Protein AF-A0A139BQ05-F1 (afdb_monomer)

Mean predicted aligned error: 13.04 Å

Solvent-accessible surface area (backbone atoms only — not comparable to full-atom values): 6002 Å² total; per-residue (Å²): 133,87,70,79,89,52,71,67,37,45,54,50,51,73,69,48,49,71,66,57,47,52,54,50,52,73,65,55,69,68,72,58,55,61,34,41,76,64,70,75,40,53,73,60,56,50,50,19,50,49,52,51,51,52,49,51,53,50,51,51,49,50,52,52,52,51,52,49,54,50,53,52,52,51,51,52,54,51,50,52,53,51,52,50,53,52,52,50,55,51,53,52,54,55,53,52,56,54,60,58,56,66,75,74,110

Radius of gyration: 30.24 Å; Cα contacts (8 Å, |Δi|>4): 33; chains: 1; bounding box: 60×34×84 Å

Se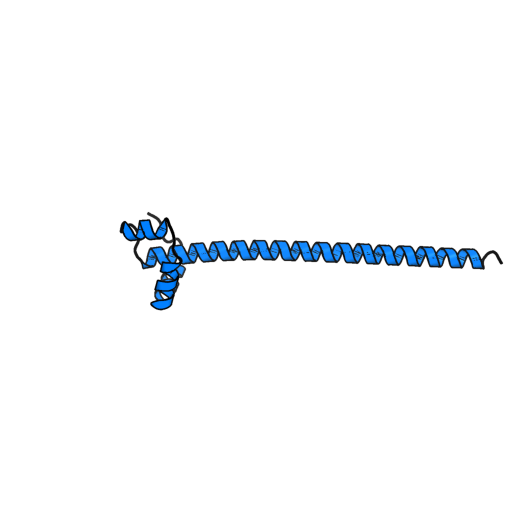quence (105 aa):
MTKISKPDYLAKVKLLTKEETERLLSRMGGKLDRRLEKNKLSREEALAIQLELEDEQLQEWRKMVLGLKKKEKAKKIEEEKKEEKAKLAKKTKTALKAKVAEKKS

Organism: NCBI:txid1796491

Structure (mmCIF, N/CA/C/O backbone):
data_AF-A0A139BQ05-F1
#
_entry.id   AF-A0A139BQ05-F1
#
loop_
_atom_site.group_PDB
_atom_site.id
_atom_site.type_symbol
_atom_site.label_atom_id
_atom_site.label_alt_id
_atom_site.label_comp_id
_atom_site.label_asym_id
_atom_site.label_entity_id
_atom_site.label_seq_id
_atom_site.pdbx_PDB_ins_code
_atom_site.Cartn_x
_atom_site.Cartn_y
_atom_site.Cartn_z
_atom_site.occupancy
_atom_site.B_iso_or_equiv
_atom_site.auth_seq_id
_atom_site.auth_comp_id
_atom_site.auth_asym_id
_atom_site.auth_atom_id
_atom_site.pdbx_PDB_model_num
ATOM 1 N N . MET A 1 1 ? -0.554 16.031 18.008 1.00 35.56 1 MET A N 1
ATOM 2 C CA . MET A 1 1 ? -1.750 15.909 17.151 1.00 35.56 1 MET A CA 1
ATOM 3 C C . MET A 1 1 ? -1.327 15.296 15.825 1.00 35.56 1 MET A C 1
ATOM 5 O O . MET A 1 1 ? -0.753 15.996 15.003 1.00 35.56 1 MET A O 1
ATOM 9 N N . THR A 1 2 ? -1.511 13.990 15.633 1.00 43.62 2 THR A N 1
ATOM 10 C CA . THR A 1 2 ? -1.381 13.364 14.308 1.00 43.62 2 THR A CA 1
ATOM 11 C C . THR A 1 2 ? -2.662 13.662 13.546 1.00 43.62 2 THR A C 1
ATOM 13 O O . THR A 1 2 ? -3.649 12.956 13.706 1.00 43.62 2 THR A O 1
ATOM 16 N N . LYS A 1 3 ? -2.668 14.770 12.797 1.00 51.00 3 LYS A N 1
ATOM 17 C CA . LYS A 1 3 ? -3.730 15.057 11.832 1.00 51.00 3 LYS A CA 1
ATOM 18 C C . LYS A 1 3 ? -3.724 13.924 10.812 1.00 51.00 3 LYS A C 1
ATOM 20 O O . LYS A 1 3 ? -2.706 13.705 10.156 1.00 51.00 3 LYS A O 1
ATOM 25 N N . ILE A 1 4 ? -4.842 13.217 10.709 1.00 54.97 4 ILE A N 1
ATOM 26 C CA . ILE A 1 4 ? -5.157 12.373 9.557 1.00 54.97 4 ILE A CA 1
ATOM 27 C C . ILE A 1 4 ? -4.968 13.269 8.340 1.00 54.97 4 ILE A C 1
ATOM 29 O O . ILE A 1 4 ? -5.676 14.264 8.190 1.00 54.97 4 ILE A O 1
ATOM 33 N N . SER A 1 5 ? -3.934 13.002 7.546 1.00 55.19 5 SER A N 1
ATOM 34 C CA . SER A 1 5 ? -3.546 13.932 6.484 1.00 55.19 5 SER A CA 1
ATOM 35 C C . SER A 1 5 ? -4.485 13.852 5.284 1.00 55.19 5 SER A C 1
ATOM 37 O O . SER A 1 5 ? -4.465 14.751 4.448 1.00 55.19 5 SER A O 1
ATOM 39 N N . LYS A 1 6 ? -5.342 12.821 5.207 1.00 66.69 6 LYS A N 1
ATOM 40 C CA . LYS A 1 6 ? -6.274 12.626 4.094 1.00 66.69 6 LYS A CA 1
ATOM 41 C C . LYS A 1 6 ? -7.642 12.109 4.573 1.00 66.69 6 LYS A C 1
ATOM 43 O O . LYS A 1 6 ? -7.727 10.977 5.056 1.00 66.69 6 LYS A O 1
ATOM 48 N N . PRO A 1 7 ? -8.726 12.890 4.408 1.00 75.88 7 PRO A N 1
ATOM 49 C CA . PRO A 1 7 ? -10.084 12.453 4.746 1.00 75.88 7 PRO A CA 1
ATOM 50 C C . PRO A 1 7 ? -10.556 11.255 3.902 1.00 75.88 7 PRO A C 1
ATOM 52 O O . PRO A 1 7 ? -11.443 10.515 4.324 1.00 75.88 7 PRO A O 1
ATOM 55 N N . ASP A 1 8 ? -9.922 11.006 2.755 1.00 83.19 8 ASP A N 1
ATOM 56 C CA . ASP A 1 8 ? -10.235 9.883 1.866 1.00 83.19 8 ASP A CA 1
ATOM 57 C C . ASP A 1 8 ? -10.048 8.519 2.541 1.00 83.19 8 ASP A C 1
ATOM 59 O O . ASP A 1 8 ? -10.824 7.592 2.306 1.00 83.19 8 ASP A O 1
ATOM 63 N N . TYR A 1 9 ? -9.039 8.379 3.408 1.00 83.19 9 TYR A N 1
ATOM 64 C CA . TYR A 1 9 ? -8.818 7.125 4.130 1.00 83.19 9 TYR A CA 1
ATOM 65 C C . TYR A 1 9 ? -9.843 6.919 5.242 1.00 83.19 9 TYR A C 1
ATOM 67 O O . TYR A 1 9 ? -10.278 5.793 5.446 1.00 83.19 9 TYR A O 1
ATOM 75 N N . LEU A 1 10 ? -10.326 7.988 5.881 1.00 82.94 10 LEU A N 1
ATOM 76 C CA . LEU A 1 10 ? -11.460 7.906 6.808 1.00 82.94 10 LEU A CA 1
ATOM 77 C C . LEU A 1 10 ? -12.735 7.429 6.103 1.00 82.94 10 LEU A C 1
ATOM 79 O O . LEU A 1 10 ? -13.452 6.584 6.634 1.00 82.94 10 LEU A O 1
ATOM 83 N N . ALA A 1 11 ? -13.009 7.932 4.896 1.00 84.56 11 ALA A N 1
ATOM 84 C CA . ALA A 1 11 ? -14.148 7.474 4.102 1.00 84.56 11 ALA A CA 1
ATOM 85 C C . ALA A 1 11 ? -14.022 5.987 3.734 1.00 84.56 11 ALA A C 1
ATOM 87 O O . ALA A 1 11 ? -14.988 5.241 3.862 1.00 84.56 11 ALA A O 1
ATOM 88 N N . LYS A 1 12 ? -12.819 5.534 3.356 1.00 84.38 12 LYS A N 1
ATOM 89 C CA . LYS A 1 12 ? -12.543 4.113 3.096 1.00 84.38 12 LYS A CA 1
ATOM 90 C C . LYS A 1 12 ? -12.754 3.250 4.335 1.00 84.38 12 LYS A C 1
ATOM 92 O O . LYS A 1 12 ? -13.381 2.208 4.220 1.00 84.38 12 LYS A O 1
ATOM 97 N N . VAL A 1 13 ? -12.299 3.694 5.509 1.00 85.38 13 VAL A N 1
ATOM 98 C CA . VAL A 1 13 ? -12.511 2.961 6.768 1.00 85.38 13 VAL A CA 1
AT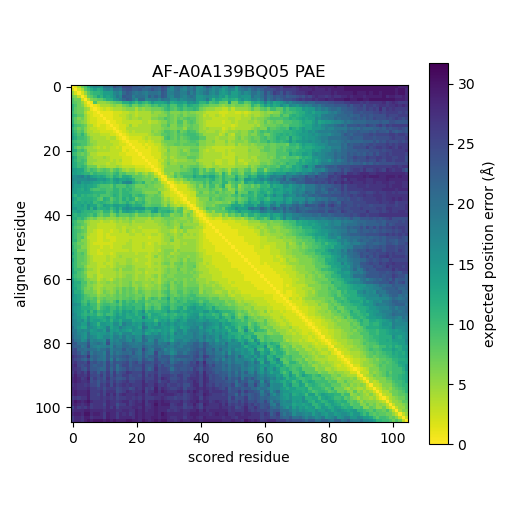OM 99 C C . VAL A 1 13 ? -13.995 2.784 7.066 1.00 85.38 13 VAL A C 1
ATOM 101 O O . VAL A 1 13 ? -14.409 1.701 7.459 1.00 85.38 13 VAL A O 1
ATOM 104 N N . LYS A 1 14 ? -14.812 3.811 6.821 1.00 84.00 14 LYS A N 1
ATOM 105 C CA . LYS A 1 14 ? -16.270 3.732 7.006 1.00 84.00 14 LYS A CA 1
ATOM 106 C C . LYS A 1 14 ? -16.967 2.780 6.032 1.00 84.00 14 LYS A C 1
ATOM 108 O O . LYS A 1 14 ? -18.079 2.350 6.313 1.00 84.00 14 LYS A O 1
ATOM 113 N N . LEU A 1 15 ? -16.332 2.471 4.902 1.00 87.44 15 LEU A N 1
ATOM 114 C CA . LEU A 1 15 ? -16.824 1.508 3.917 1.00 87.44 15 LEU A CA 1
ATOM 115 C C . LEU A 1 15 ? -16.364 0.071 4.206 1.00 87.44 15 LEU A C 1
ATOM 117 O O . LEU A 1 15 ? -16.895 -0.852 3.593 1.00 87.44 15 LEU A O 1
ATOM 121 N N . LEU A 1 16 ? -15.398 -0.129 5.111 1.00 84.12 16 LEU A N 1
ATOM 122 C CA . LEU A 1 16 ? -14.929 -1.464 5.473 1.00 84.12 16 LEU A CA 1
ATOM 123 C C . LEU A 1 16 ? -15.995 -2.209 6.274 1.00 84.12 16 LEU A C 1
ATOM 125 O O . LEU A 1 16 ? -16.628 -1.676 7.188 1.00 84.12 16 LEU A O 1
ATOM 129 N N . THR A 1 17 ? -16.136 -3.493 5.977 1.00 87.06 17 THR A N 1
ATOM 130 C CA . THR A 1 17 ? -16.921 -4.408 6.803 1.00 87.06 17 THR A CA 1
ATOM 131 C C . THR A 1 17 ? -16.223 -4.673 8.141 1.00 87.06 17 THR A C 1
ATOM 133 O O . THR A 1 17 ? -15.030 -4.404 8.327 1.00 87.06 17 THR A O 1
ATOM 136 N N . LYS A 1 18 ? -16.964 -5.221 9.113 1.00 82.94 18 LYS A N 1
ATOM 137 C CA . LYS A 1 18 ? -16.404 -5.575 10.428 1.00 82.94 18 LYS A CA 1
ATOM 138 C C . LYS A 1 18 ? -15.246 -6.571 10.306 1.00 82.94 18 LYS A C 1
ATOM 140 O O . LYS A 1 18 ? -14.222 -6.363 10.946 1.00 82.94 18 LYS A O 1
ATOM 145 N N . GLU A 1 19 ? -15.377 -7.577 9.443 1.00 84.44 19 GLU A N 1
ATOM 146 C CA . GLU A 1 19 ? -14.321 -8.569 9.195 1.00 84.44 19 GLU A CA 1
ATOM 147 C C . GLU A 1 19 ? -13.067 -7.942 8.582 1.00 84.44 19 GLU A C 1
ATOM 149 O O . GLU A 1 19 ? -11.954 -8.206 9.035 1.00 84.44 19 GLU A O 1
ATOM 154 N N . GLU A 1 20 ? -13.219 -7.075 7.577 1.00 83.12 20 GLU A N 1
ATOM 155 C CA . GLU A 1 20 ? -12.079 -6.377 6.972 1.00 83.12 20 GLU A CA 1
ATOM 156 C C . GLU A 1 20 ? -11.386 -5.467 7.982 1.00 83.12 20 GLU A C 1
ATOM 158 O O . GLU A 1 20 ? -10.159 -5.398 8.024 1.00 83.12 20 GLU A O 1
ATOM 163 N N . THR A 1 21 ? -12.174 -4.821 8.837 1.00 83.00 21 THR A N 1
ATOM 164 C CA . THR A 1 21 ? -11.674 -3.976 9.916 1.00 83.00 21 THR A CA 1
ATOM 165 C C . THR A 1 21 ? -10.889 -4.784 10.949 1.00 83.00 21 THR A C 1
ATOM 167 O O . THR A 1 21 ? -9.805 -4.374 11.349 1.00 83.00 21 THR A O 1
ATOM 170 N N . GLU A 1 22 ? -11.400 -5.934 11.389 1.00 83.44 22 GLU A N 1
ATOM 171 C CA . GLU A 1 22 ? -10.703 -6.822 12.329 1.00 83.44 22 GLU A CA 1
ATOM 172 C C . GLU A 1 22 ? -9.441 -7.425 11.722 1.00 83.44 22 GLU A C 1
ATOM 174 O O . GLU A 1 22 ? -8.398 -7.474 12.373 1.00 83.44 22 GLU A O 1
ATOM 179 N N . ARG A 1 23 ? -9.493 -7.803 10.445 1.00 85.62 23 ARG A N 1
ATOM 180 C CA . ARG A 1 23 ? -8.322 -8.272 9.707 1.00 85.62 23 ARG A CA 1
ATOM 181 C C . ARG A 1 23 ? -7.257 -7.183 9.581 1.00 85.62 23 ARG A C 1
ATOM 183 O O . ARG A 1 23 ? -6.069 -7.481 9.703 1.00 85.62 23 ARG A O 1
ATOM 190 N N . LEU A 1 24 ? -7.672 -5.938 9.343 1.00 82.62 24 LEU A N 1
ATOM 191 C CA . LEU A 1 24 ? -6.783 -4.781 9.288 1.00 82.62 24 LEU A CA 1
ATOM 192 C C . LEU A 1 24 ? -6.179 -4.488 10.669 1.00 82.62 24 LEU A C 1
ATOM 194 O O . LEU A 1 24 ? -4.973 -4.294 10.767 1.00 82.62 24 LEU A O 1
ATOM 198 N N . LEU A 1 25 ? -6.972 -4.560 11.742 1.00 77.62 25 LEU A N 1
ATOM 199 C CA . LEU A 1 25 ? -6.492 -4.418 13.123 1.00 77.62 25 LEU A CA 1
ATOM 200 C C . LEU A 1 25 ? -5.521 -5.524 13.531 1.00 77.62 25 LEU A C 1
ATOM 202 O O . LEU A 1 25 ? -4.534 -5.240 14.188 1.00 77.62 25 LEU A O 1
ATOM 206 N N . SER A 1 26 ? -5.760 -6.769 13.118 1.00 80.81 26 SER A N 1
ATOM 207 C CA . SER A 1 26 ? -4.858 -7.886 13.415 1.00 80.81 26 SER A CA 1
ATOM 208 C C . SER A 1 26 ? -3.509 -7.768 12.699 1.00 80.81 26 SER A C 1
ATOM 210 O O . SER A 1 26 ? -2.539 -8.399 13.117 1.00 80.81 26 SER A O 1
ATOM 212 N N . ARG A 1 27 ? -3.457 -7.019 11.591 1.00 76.75 27 ARG A N 1
ATOM 213 C CA . ARG A 1 27 ? -2.223 -6.672 10.870 1.00 76.75 27 ARG A CA 1
ATOM 214 C C . ARG A 1 27 ? -1.565 -5.409 11.404 1.00 76.75 27 ARG A C 1
ATOM 216 O O . ARG A 1 27 ? -0.354 -5.250 11.248 1.00 76.75 27 ARG A O 1
ATOM 223 N N . MET A 1 28 ? -2.361 -4.525 11.994 1.00 73.31 28 MET A N 1
ATOM 224 C CA . MET A 1 28 ? -1.880 -3.358 12.708 1.00 73.31 28 MET A CA 1
ATOM 225 C C . MET A 1 28 ? -0.988 -3.854 13.850 1.00 73.31 28 MET A C 1
ATOM 227 O O . MET A 1 28 ? -1.339 -4.774 14.585 1.00 73.31 28 MET A O 1
ATOM 231 N N . GLY A 1 29 ? 0.239 -3.341 13.886 1.00 64.81 29 GLY A N 1
ATOM 232 C CA . GLY A 1 29 ? 1.271 -3.847 14.776 1.00 64.81 29 GLY A CA 1
ATOM 233 C C . GLY A 1 29 ? 2.139 -2.724 15.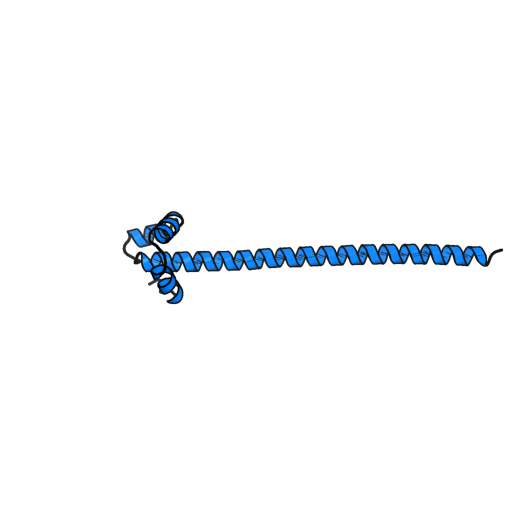318 1.00 64.81 29 GLY A C 1
ATOM 234 O O . GLY A 1 29 ? 2.681 -1.895 14.582 1.00 64.81 29 GLY A O 1
ATOM 235 N N . GLY A 1 30 ? 2.329 -2.709 16.634 1.00 67.81 30 GLY A N 1
ATOM 236 C CA . GLY A 1 30 ? 3.381 -1.936 17.288 1.00 67.81 30 GLY A CA 1
ATOM 237 C C . GLY A 1 30 ? 2.927 -0.573 17.810 1.00 67.81 30 GLY A C 1
ATOM 238 O O . GLY A 1 30 ? 2.363 -0.468 18.898 1.00 67.81 30 GLY A O 1
ATOM 239 N N . LYS A 1 31 ? 3.287 0.518 17.118 1.00 62.28 31 LYS A N 1
ATOM 240 C CA . LYS A 1 31 ? 3.105 1.888 17.649 1.00 62.28 31 LYS A CA 1
ATOM 241 C C . LYS A 1 31 ? 1.671 2.404 17.519 1.00 62.28 31 LYS A C 1
ATOM 243 O O . LYS A 1 31 ? 1.318 3.307 18.274 1.00 62.28 31 LYS A O 1
ATOM 248 N N . LEU A 1 32 ? 0.890 1.880 16.576 1.00 70.81 32 LEU A N 1
ATOM 249 C CA . LEU A 1 32 ? -0.501 2.279 16.348 1.00 70.81 32 LEU A CA 1
ATOM 250 C C . LEU A 1 32 ? -1.432 1.675 17.402 1.00 70.81 32 LEU A C 1
ATOM 252 O O . LEU A 1 32 ? -2.138 2.439 18.055 1.00 70.81 32 LEU A O 1
ATOM 256 N N . ASP A 1 33 ? -1.320 0.376 17.684 1.00 68.25 33 ASP A N 1
ATOM 257 C CA . ASP A 1 33 ? -2.121 -0.298 18.723 1.00 68.25 33 ASP A CA 1
ATOM 258 C C . ASP A 1 33 ? -1.882 0.331 20.097 1.00 68.25 33 ASP A C 1
ATOM 260 O O . ASP A 1 33 ? -2.816 0.749 20.773 1.00 68.25 33 ASP A O 1
ATOM 264 N N . ARG A 1 34 ? -0.612 0.574 20.454 1.00 65.50 34 ARG A N 1
ATOM 265 C CA . ARG A 1 34 ? -0.254 1.278 21.700 1.00 65.50 34 ARG A CA 1
ATOM 266 C C . ARG A 1 34 ? -0.783 2.711 21.784 1.00 65.50 34 ARG A C 1
ATOM 268 O O . ARG A 1 34 ? -0.863 3.265 22.880 1.00 65.50 34 ARG A O 1
ATOM 275 N N . ARG A 1 35 ? -1.038 3.381 20.656 1.00 69.19 35 ARG A N 1
ATOM 276 C CA . ARG A 1 35 ? -1.609 4.740 20.637 1.00 69.19 35 ARG A CA 1
ATOM 277 C C . ARG A 1 35 ? -3.134 4.710 20.708 1.00 69.19 35 ARG A C 1
ATOM 279 O O . ARG A 1 35 ? -3.699 5.598 21.347 1.00 69.19 35 ARG A O 1
ATOM 286 N N . LEU A 1 36 ? -3.751 3.691 20.113 1.00 70.62 36 LEU A N 1
ATOM 287 C CA . LEU A 1 36 ? -5.172 3.388 20.231 1.00 70.62 36 LEU A CA 1
ATOM 288 C C . LEU A 1 36 ? -5.529 3.044 21.687 1.00 70.62 36 LEU A C 1
ATOM 290 O O . LEU A 1 36 ? -6.392 3.688 22.271 1.00 70.62 36 LEU A O 1
ATOM 294 N N . GLU A 1 37 ? -4.776 2.140 22.321 1.00 63.78 37 GLU A N 1
ATOM 295 C CA . GLU A 1 37 ? -4.949 1.758 23.735 1.00 63.78 37 GLU A CA 1
ATOM 296 C C . GLU A 1 37 ? -4.788 2.938 24.702 1.00 63.78 37 GLU A C 1
ATOM 298 O O . GLU A 1 37 ? -5.440 3.007 25.740 1.00 63.78 37 GLU A O 1
ATOM 303 N N . LYS A 1 38 ? -3.938 3.912 24.358 1.00 71.88 38 LYS A N 1
ATOM 304 C CA . LYS A 1 38 ? -3.738 5.131 25.157 1.00 71.88 38 LYS A CA 1
ATOM 305 C C . LYS A 1 38 ? -4.829 6.190 24.948 1.00 71.88 38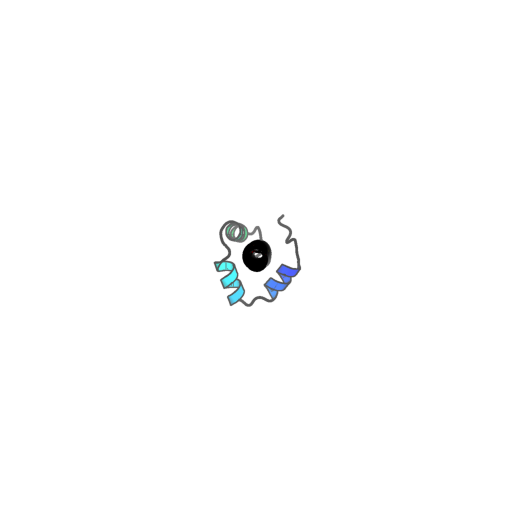 LYS A C 1
ATOM 307 O O . LYS A 1 38 ? -4.632 7.315 25.404 1.00 71.88 38 LYS A O 1
ATOM 312 N N . ASN A 1 39 ? -5.926 5.871 24.247 1.00 64.38 39 ASN A N 1
ATOM 313 C CA . ASN A 1 39 ? -7.006 6.798 23.873 1.00 64.38 39 ASN A CA 1
ATOM 314 C C . ASN A 1 39 ? -6.505 8.084 23.185 1.00 64.38 39 ASN A C 1
ATOM 316 O O . ASN A 1 39 ? -7.143 9.132 23.240 1.00 64.38 39 ASN A O 1
ATOM 320 N N . LYS A 1 40 ? -5.331 8.031 22.537 1.00 68.38 40 LYS A N 1
ATOM 321 C CA . LYS A 1 40 ? -4.763 9.179 21.810 1.00 68.38 40 LYS A CA 1
ATOM 322 C C . LYS A 1 40 ? -5.234 9.249 20.359 1.00 68.38 40 LYS A C 1
ATOM 324 O O . LYS A 1 40 ? -4.930 10.237 19.695 1.00 68.38 40 LYS A O 1
ATOM 329 N N . LEU A 1 41 ? -5.899 8.200 19.880 1.00 72.00 41 LEU A N 1
ATOM 330 C CA . LEU A 1 41 ? -6.509 8.094 18.559 1.00 72.00 41 LEU A CA 1
ATOM 331 C C . LEU A 1 41 ? -7.818 7.315 18.661 1.00 72.00 41 LEU A C 1
ATOM 333 O O . LEU A 1 41 ? -7.911 6.369 19.443 1.00 72.00 41 LEU A O 1
ATOM 337 N N . SER A 1 42 ? -8.795 7.687 17.838 1.00 79.38 42 SER A N 1
ATOM 338 C CA . SER A 1 42 ? -9.986 6.871 17.611 1.00 79.38 42 SER A CA 1
ATOM 339 C C . SER A 1 42 ? -9.641 5.636 16.769 1.00 79.38 42 SER A C 1
ATOM 341 O O . SER A 1 42 ? -8.672 5.627 16.003 1.00 79.38 42 SER A O 1
ATOM 343 N N . ARG A 1 43 ? -10.462 4.585 16.884 1.00 78.69 43 ARG A N 1
ATOM 344 C CA . ARG A 1 43 ? -10.333 3.364 16.075 1.00 78.69 43 ARG A CA 1
ATOM 345 C C . ARG A 1 43 ? -10.339 3.677 14.579 1.00 78.69 43 ARG A C 1
ATOM 347 O O . ARG A 1 43 ? -9.524 3.128 13.848 1.00 78.69 43 ARG A O 1
ATOM 354 N N . GLU A 1 44 ? -11.206 4.585 14.137 1.00 82.12 44 GLU A N 1
ATOM 355 C CA . GLU A 1 44 ? -11.291 4.987 12.729 1.00 82.12 44 GLU A CA 1
ATOM 356 C C . GLU A 1 44 ? -10.029 5.725 12.271 1.00 82.12 44 GLU A C 1
ATOM 358 O O . GLU A 1 44 ? -9.534 5.493 11.170 1.00 82.12 44 GLU A O 1
ATOM 363 N N . GLU A 1 45 ? -9.471 6.577 13.132 1.00 78.12 45 GLU A N 1
ATOM 364 C CA . GLU A 1 45 ? -8.252 7.328 12.828 1.00 78.12 45 GLU A CA 1
ATOM 365 C C . GLU A 1 45 ? -7.034 6.406 12.743 1.00 78.12 45 GLU A C 1
ATOM 367 O O . GLU A 1 45 ? -6.210 6.545 11.840 1.00 78.12 45 GLU A O 1
ATOM 372 N N . ALA A 1 46 ? -6.932 5.436 13.655 1.00 82.00 46 ALA A N 1
ATOM 373 C CA . ALA A 1 46 ? -5.868 4.439 13.638 1.00 82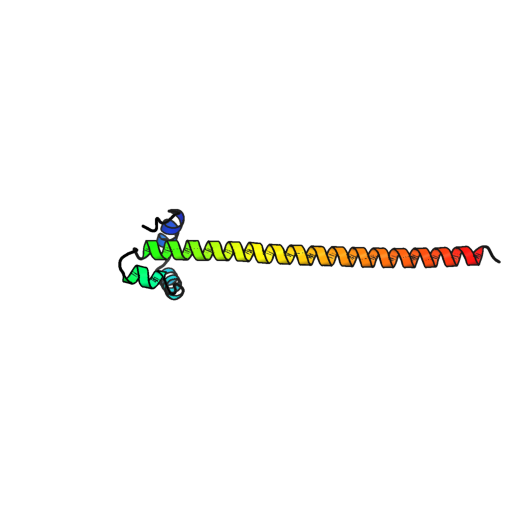.00 46 ALA A CA 1
ATOM 374 C C . ALA A 1 46 ? -5.911 3.596 12.353 1.00 82.00 46 ALA A C 1
ATOM 376 O O . ALA A 1 46 ? -4.880 3.408 11.708 1.00 82.00 46 ALA A O 1
ATOM 377 N N . LEU A 1 47 ? -7.105 3.167 11.935 1.00 84.00 47 LEU A N 1
ATOM 378 C CA . LEU A 1 47 ? -7.295 2.405 10.699 1.00 84.00 47 LEU A CA 1
ATOM 379 C C . LEU A 1 47 ? -6.985 3.231 9.451 1.00 84.00 47 LEU A C 1
ATOM 381 O O . LEU A 1 47 ? -6.367 2.724 8.517 1.00 84.00 47 LEU A O 1
ATOM 385 N N . ALA A 1 48 ? -7.374 4.507 9.440 1.00 85.88 48 ALA A N 1
ATOM 386 C CA . ALA A 1 48 ? -7.092 5.399 8.322 1.00 85.88 48 ALA A CA 1
ATOM 387 C C . ALA A 1 48 ? -5.579 5.600 8.147 1.00 85.88 48 ALA A C 1
ATOM 389 O O . ALA A 1 48 ? -5.080 5.544 7.026 1.00 85.88 48 ALA A O 1
ATOM 390 N N . ILE A 1 49 ? -4.846 5.765 9.253 1.00 83.56 49 ILE A N 1
ATOM 391 C CA . ILE A 1 49 ? -3.382 5.876 9.239 1.00 83.56 49 ILE A CA 1
ATOM 392 C C . ILE A 1 49 ? -2.736 4.563 8.787 1.00 83.56 49 ILE A C 1
ATOM 394 O O . ILE A 1 49 ? -1.794 4.596 8.000 1.00 83.56 49 ILE A O 1
ATOM 398 N N . GLN A 1 50 ? -3.231 3.413 9.255 1.00 85.56 50 GLN A N 1
ATOM 399 C CA . GLN A 1 50 ? -2.717 2.109 8.830 1.00 85.56 50 GLN A CA 1
ATOM 400 C C . GLN A 1 50 ? -2.887 1.907 7.317 1.00 85.56 50 GLN A C 1
ATOM 402 O O . GLN A 1 50 ? -1.935 1.512 6.651 1.00 85.56 50 GLN A O 1
ATOM 407 N N . LEU A 1 51 ? -4.061 2.230 6.763 1.00 86.75 51 LEU A N 1
ATOM 408 C CA . LEU A 1 51 ? -4.314 2.157 5.318 1.00 86.75 51 LEU A CA 1
ATOM 409 C C . LEU A 1 51 ? -3.416 3.096 4.516 1.00 86.75 51 LEU A C 1
ATOM 411 O O . LEU A 1 51 ? -2.925 2.709 3.459 1.00 86.75 51 LEU A O 1
ATOM 415 N N . GLU A 1 52 ? -3.221 4.325 4.993 1.00 86.31 52 GLU A N 1
ATOM 416 C CA . GLU A 1 52 ? -2.342 5.288 4.331 1.00 86.31 52 GLU A CA 1
ATOM 417 C C . GLU A 1 52 ? -0.904 4.760 4.264 1.00 86.31 52 GLU A C 1
ATOM 419 O O . GLU A 1 52 ? -0.286 4.781 3.201 1.00 86.31 52 GLU A O 1
ATOM 424 N N . LEU A 1 53 ? -0.406 4.216 5.375 1.00 84.62 53 LEU A N 1
ATOM 425 C CA . LEU A 1 53 ? 0.951 3.687 5.482 1.00 84.62 53 LEU A CA 1
ATOM 426 C C . LEU A 1 53 ? 1.143 2.428 4.623 1.00 84.62 53 LEU A C 1
ATOM 428 O O . LEU A 1 53 ? 2.161 2.287 3.943 1.00 84.62 53 LEU A O 1
ATOM 432 N N . GLU A 1 54 ? 0.156 1.529 4.607 1.00 86.25 54 GLU A N 1
ATOM 433 C CA . GLU A 1 54 ? 0.174 0.350 3.739 1.00 86.25 54 GLU A CA 1
ATOM 434 C C . GLU A 1 54 ? 0.146 0.727 2.252 1.00 86.25 54 GLU A C 1
ATOM 436 O O . GLU A 1 54 ? 0.883 0.125 1.467 1.00 86.25 54 GLU A O 1
ATOM 441 N N . ASP A 1 55 ? -0.648 1.728 1.851 1.00 88.75 55 ASP A N 1
ATOM 442 C CA . ASP A 1 55 ? -0.697 2.178 0.455 1.00 88.75 55 ASP A CA 1
ATOM 443 C C . ASP A 1 55 ? 0.615 2.850 0.027 1.00 88.75 55 ASP A C 1
ATOM 445 O O . ASP A 1 55 ? 1.127 2.560 -1.055 1.00 88.75 55 ASP A O 1
ATOM 449 N N . GLU A 1 56 ? 1.220 3.679 0.883 1.00 88.00 56 GLU A N 1
ATOM 450 C CA . GLU A 1 56 ? 2.540 4.268 0.621 1.00 88.00 56 GLU A CA 1
ATOM 451 C C . GLU A 1 56 ? 3.606 3.182 0.432 1.00 88.00 56 GLU A C 1
ATOM 453 O O . GLU A 1 56 ? 4.315 3.175 -0.581 1.00 88.00 56 GLU A O 1
ATOM 458 N N . GLN A 1 57 ? 3.647 2.191 1.327 1.00 87.75 57 GLN A N 1
ATOM 459 C CA . GLN A 1 57 ? 4.569 1.060 1.220 1.00 87.75 57 GLN A CA 1
ATOM 460 C C . GLN A 1 57 ? 4.317 0.231 -0.054 1.00 87.75 57 GLN A C 1
ATOM 462 O O . GLN A 1 57 ? 5.258 -0.203 -0.727 1.00 87.75 57 GLN A O 1
ATOM 467 N N . LEU A 1 58 ? 3.050 0.035 -0.434 1.00 90.94 58 LEU A N 1
ATOM 468 C CA . LEU A 1 58 ? 2.672 -0.655 -1.668 1.00 90.94 58 LEU A CA 1
ATOM 469 C C . LEU A 1 58 ? 3.139 0.120 -2.909 1.00 90.94 58 LEU A C 1
ATOM 471 O O . LEU A 1 58 ? 3.644 -0.476 -3.866 1.00 90.94 58 LEU A O 1
ATOM 475 N N . GLN A 1 59 ? 2.978 1.443 -2.915 1.00 92.00 59 GLN A N 1
ATOM 476 C CA . GLN A 1 59 ? 3.414 2.303 -4.011 1.00 92.00 59 GLN A CA 1
ATOM 477 C C . GLN A 1 59 ? 4.937 2.314 -4.151 1.00 92.00 59 GLN A C 1
ATOM 479 O O . GLN A 1 59 ? 5.447 2.212 -5.272 1.00 92.00 59 GLN A O 1
ATOM 484 N N . GLU A 1 60 ? 5.670 2.395 -3.043 1.00 91.25 60 GLU A N 1
ATOM 485 C CA . GLU A 1 60 ? 7.128 2.281 -3.038 1.00 91.25 60 GLU A CA 1
ATOM 486 C C . GLU A 1 60 ? 7.585 0.930 -3.585 1.00 91.25 60 GLU A C 1
ATOM 488 O O . GLU A 1 60 ? 8.422 0.875 -4.492 1.00 91.25 60 GLU A O 1
ATOM 493 N N . TRP A 1 61 ? 6.968 -0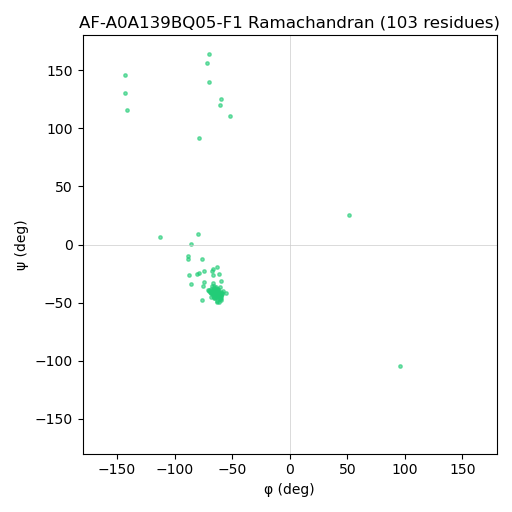.163 -3.133 1.00 93.12 61 TRP A N 1
ATOM 494 C CA . TRP A 1 61 ? 7.267 -1.496 -3.645 1.00 93.12 61 TRP A CA 1
ATOM 495 C C . TRP A 1 61 ? 7.000 -1.607 -5.153 1.00 93.12 61 TRP A C 1
ATOM 497 O O . TRP A 1 61 ? 7.850 -2.091 -5.906 1.00 93.12 61 TRP A O 1
ATOM 507 N N . ARG A 1 62 ? 5.867 -1.080 -5.640 1.00 93.75 62 ARG A N 1
ATOM 508 C CA . ARG A 1 62 ? 5.551 -1.037 -7.080 1.00 93.75 62 ARG A CA 1
ATOM 509 C C . ARG A 1 62 ? 6.607 -0.262 -7.868 1.00 93.75 62 ARG A C 1
ATOM 511 O O . ARG A 1 62 ? 7.024 -0.727 -8.930 1.00 93.75 62 ARG A O 1
ATOM 518 N N . LYS A 1 63 ? 7.072 0.886 -7.360 1.00 92.88 63 LYS A N 1
ATOM 519 C CA . LYS A 1 63 ? 8.153 1.672 -7.984 1.00 92.88 63 LYS A CA 1
ATOM 520 C C . LYS A 1 63 ? 9.456 0.874 -8.045 1.00 92.88 63 LYS A C 1
ATOM 522 O O . LYS A 1 63 ? 10.089 0.839 -9.102 1.00 92.88 63 LYS A O 1
ATOM 527 N N . MET A 1 64 ? 9.818 0.186 -6.964 1.00 92.25 64 MET A N 1
ATOM 528 C CA . MET A 1 64 ? 11.012 -0.663 -6.902 1.00 92.25 64 MET A CA 1
ATOM 529 C C . MET A 1 64 ? 10.950 -1.806 -7.921 1.00 92.25 64 MET A C 1
ATOM 531 O O . MET A 1 64 ? 11.870 -1.973 -8.723 1.00 92.25 64 MET A O 1
ATOM 535 N N . VAL A 1 65 ? 9.834 -2.539 -7.970 1.00 91.56 65 VAL A N 1
ATOM 536 C CA . VAL A 1 65 ? 9.621 -3.636 -8.930 1.00 91.56 65 VAL A CA 1
ATOM 537 C C . VAL A 1 65 ? 9.643 -3.132 -10.373 1.00 91.56 65 VAL A C 1
ATOM 539 O O . VAL A 1 65 ? 10.263 -3.753 -11.238 1.00 91.56 65 VAL A O 1
ATOM 542 N N . LEU A 1 66 ? 9.005 -1.995 -10.659 1.00 92.19 66 LEU A N 1
ATOM 543 C CA . LEU A 1 66 ? 9.056 -1.376 -11.986 1.00 92.19 66 LEU A CA 1
ATOM 544 C C . LEU A 1 66 ? 10.486 -0.981 -12.371 1.00 92.19 66 LEU A C 1
ATOM 546 O O . LEU A 1 66 ? 10.889 -1.193 -13.516 1.00 92.19 66 LEU A O 1
ATOM 550 N N . GLY A 1 67 ? 11.263 -0.445 -11.427 1.00 89.81 67 GLY A N 1
ATOM 551 C CA . GLY A 1 67 ? 12.676 -0.125 -11.621 1.00 89.81 67 GLY A CA 1
ATOM 552 C C . GLY A 1 67 ? 13.514 -1.357 -11.970 1.00 89.81 67 GLY A C 1
ATOM 553 O O . GLY A 1 67 ? 14.294 -1.314 -12.922 1.00 89.81 67 GLY A O 1
ATOM 554 N N . LEU A 1 68 ? 13.310 -2.471 -11.263 1.00 87.88 68 LEU A N 1
ATOM 555 C CA . LEU A 1 68 ? 13.983 -3.744 -11.545 1.00 87.88 68 LEU A CA 1
ATOM 556 C C . LEU A 1 68 ? 13.608 -4.284 -12.930 1.00 87.88 68 LEU A C 1
ATOM 558 O O . LEU A 1 68 ? 14.498 -4.544 -13.737 1.00 87.88 68 LEU A O 1
ATOM 562 N N . LYS A 1 69 ? 12.310 -4.329 -13.263 1.00 87.56 69 LYS A N 1
ATOM 563 C CA . LYS A 1 69 ? 11.834 -4.774 -14.585 1.00 87.56 69 LYS A CA 1
ATOM 564 C C . LYS A 1 69 ? 12.416 -3.939 -15.728 1.00 87.56 69 LYS A C 1
ATOM 566 O O . LYS A 1 69 ? 12.757 -4.484 -16.775 1.00 87.56 69 LYS A O 1
ATOM 571 N N . LYS A 1 70 ? 12.535 -2.617 -15.556 1.00 88.19 70 LYS A N 1
ATOM 572 C CA . LYS A 1 70 ? 13.163 -1.736 -16.558 1.00 88.19 70 LYS A CA 1
ATOM 573 C C . LYS A 1 70 ? 14.649 -2.052 -16.734 1.00 88.19 70 LYS A C 1
ATOM 575 O O . LYS A 1 70 ? 15.109 -2.136 -17.869 1.00 88.19 70 LYS A O 1
ATOM 580 N N . LYS A 1 71 ? 15.381 -2.265 -15.636 1.00 85.00 71 LYS A N 1
ATOM 581 C CA . LYS A 1 71 ? 16.804 -2.641 -15.673 1.00 85.00 71 LYS A CA 1
ATOM 582 C C . LYS A 1 71 ? 17.018 -4.006 -16.333 1.00 85.00 71 LYS A C 1
ATOM 584 O O . LYS A 1 71 ? 17.923 -4.134 -17.149 1.00 85.00 71 LYS A O 1
ATOM 589 N N . GLU A 1 72 ? 16.176 -4.995 -16.040 1.00 86.25 72 GLU A N 1
ATOM 590 C CA . GLU A 1 72 ? 16.240 -6.312 -16.690 1.00 86.25 72 GLU A CA 1
ATOM 591 C C . GLU A 1 72 ? 15.968 -6.228 -18.192 1.00 86.25 72 GLU A C 1
ATOM 593 O O . GLU A 1 72 ? 16.719 -6.792 -18.985 1.00 86.25 72 GLU A O 1
ATOM 598 N N . LYS A 1 73 ? 14.939 -5.475 -18.604 1.00 85.69 73 LYS A N 1
ATOM 599 C CA . LYS A 1 73 ? 14.657 -5.249 -20.029 1.00 85.69 73 LYS A CA 1
ATOM 600 C C . LYS A 1 73 ? 15.820 -4.552 -20.734 1.00 85.69 73 LYS A C 1
ATOM 602 O O . LYS A 1 73 ? 16.184 -4.959 -21.830 1.00 85.69 73 LYS A O 1
ATOM 607 N N . ALA A 1 74 ? 16.423 -3.541 -20.108 1.00 84.81 74 ALA A N 1
ATOM 608 C CA . ALA A 1 74 ? 17.569 -2.835 -20.678 1.00 84.81 74 ALA A CA 1
ATOM 609 C C . ALA A 1 74 ? 18.778 -3.763 -20.873 1.00 84.81 74 ALA A C 1
ATOM 611 O O . ALA A 1 74 ? 19.385 -3.739 -21.940 1.00 84.81 74 ALA A O 1
ATOM 612 N N . LYS A 1 75 ? 19.076 -4.624 -19.888 1.00 84.44 75 LYS A N 1
ATOM 613 C CA . LYS A 1 75 ? 20.148 -5.626 -19.997 1.00 84.44 75 LYS A CA 1
ATOM 614 C C . LYS A 1 75 ? 19.902 -6.613 -21.137 1.00 84.44 75 LYS A C 1
ATOM 616 O O . LYS A 1 75 ? 20.802 -6.824 -21.939 1.00 84.44 75 LYS A O 1
ATOM 621 N N . LYS A 1 76 ? 18.677 -7.139 -21.261 1.00 83.38 76 LYS A N 1
ATOM 622 C CA . LYS A 1 76 ? 18.316 -8.054 -22.358 1.00 83.38 76 LYS A CA 1
ATOM 623 C C . LYS A 1 76 ? 18.485 -7.407 -23.734 1.00 83.38 76 LYS A C 1
ATOM 625 O O . LYS A 1 76 ? 19.098 -7.998 -24.610 1.00 83.38 76 LYS A O 1
ATOM 630 N N . ILE A 1 77 ? 18.029 -6.163 -23.898 1.00 82.19 77 ILE A N 1
ATOM 631 C CA . ILE A 1 77 ? 18.175 -5.422 -25.163 1.00 82.19 77 ILE A CA 1
ATOM 632 C C . ILE A 1 77 ? 19.656 -5.160 -25.487 1.00 82.19 77 ILE A C 1
ATOM 634 O O . ILE A 1 77 ? 20.054 -5.165 -26.652 1.00 82.19 77 ILE A O 1
ATOM 638 N N . GLU A 1 78 ? 20.490 -4.899 -24.479 1.00 79.75 78 GLU A N 1
ATOM 639 C CA . GLU A 1 78 ? 21.923 -4.674 -24.682 1.00 79.75 78 GLU A CA 1
ATOM 640 C C . GLU A 1 78 ? 22.665 -5.967 -25.059 1.00 79.75 78 GLU A C 1
ATOM 642 O O . GLU A 1 78 ? 23.537 -5.941 -25.931 1.00 79.75 78 GLU A O 1
ATOM 647 N N . GLU A 1 79 ? 22.299 -7.096 -24.449 1.00 78.75 79 GLU A N 1
ATOM 648 C CA . GLU A 1 79 ? 22.825 -8.422 -24.792 1.00 78.75 79 GLU A CA 1
ATOM 649 C C . GLU A 1 79 ? 22.411 -8.846 -26.203 1.00 78.75 79 GLU A C 1
ATOM 651 O O . GLU A 1 79 ? 23.280 -9.214 -26.992 1.00 78.75 79 GLU A O 1
ATOM 656 N N . GLU A 1 80 ? 21.140 -8.677 -26.578 1.00 80.50 80 GLU A N 1
ATOM 657 C CA . GLU A 1 80 ? 20.646 -8.965 -27.933 1.00 80.50 80 GLU A CA 1
ATOM 658 C C . GLU A 1 80 ? 21.378 -8.124 -28.991 1.00 80.50 80 GLU A C 1
ATOM 660 O O . GLU A 1 80 ? 21.844 -8.655 -30.000 1.00 80.50 80 GLU A O 1
ATOM 665 N N . LYS A 1 81 ? 21.594 -6.825 -28.734 1.00 75.81 81 LYS A N 1
ATOM 666 C CA . LYS A 1 81 ? 22.365 -5.949 -29.636 1.00 75.81 81 LYS A CA 1
ATOM 667 C C . LYS A 1 81 ? 23.838 -6.345 -29.742 1.00 75.81 81 LYS A C 1
ATOM 669 O O . LYS A 1 81 ? 24.438 -6.181 -30.809 1.00 75.81 81 LYS A O 1
ATOM 674 N N . LYS A 1 82 ? 24.455 -6.823 -28.656 1.00 78.00 82 LYS A N 1
ATOM 675 C CA . LYS A 1 82 ? 25.841 -7.323 -28.676 1.00 78.00 82 LYS A CA 1
ATOM 676 C C . LYS A 1 82 ? 25.935 -8.630 -29.457 1.00 78.00 82 LYS A C 1
ATOM 678 O O . LYS A 1 82 ? 26.860 -8.791 -30.254 1.00 78.00 82 LYS A O 1
ATOM 683 N N . GLU A 1 83 ? 24.965 -9.521 -29.288 1.00 76.25 83 GLU A N 1
ATOM 684 C CA . GLU A 1 83 ? 24.910 -10.794 -29.999 1.00 76.25 83 GLU A CA 1
ATOM 685 C C . GLU A 1 83 ?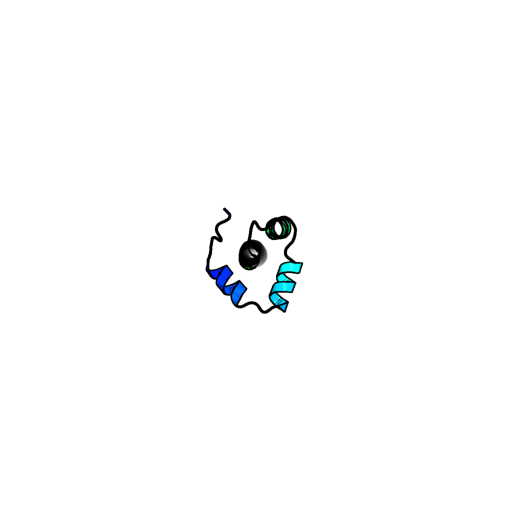 24.654 -10.599 -31.501 1.00 76.25 83 GLU A C 1
ATOM 687 O O . GLU A 1 83 ? 25.313 -11.226 -32.333 1.00 76.25 83 GLU A O 1
ATOM 692 N N . GLU A 1 84 ? 23.773 -9.668 -31.873 1.00 77.06 84 GLU A N 1
ATOM 693 C CA . GLU A 1 84 ? 23.492 -9.320 -33.267 1.00 77.06 84 GLU A CA 1
ATOM 694 C C . GLU A 1 84 ? 24.714 -8.685 -33.950 1.00 77.06 84 GLU A C 1
ATOM 696 O O . GLU A 1 84 ? 25.111 -9.110 -35.039 1.00 77.06 84 GLU A O 1
ATOM 701 N N . LYS A 1 85 ? 25.400 -7.746 -33.280 1.00 74.88 85 LYS A N 1
ATOM 702 C CA . LYS A 1 85 ? 26.652 -7.155 -33.785 1.00 74.88 85 LYS A CA 1
ATOM 703 C C . LYS A 1 85 ? 27.763 -8.196 -33.942 1.00 74.88 85 LYS A C 1
ATOM 705 O O . LYS A 1 85 ? 28.503 -8.153 -34.927 1.00 74.88 85 LYS A O 1
ATOM 710 N N . ALA A 1 86 ? 27.869 -9.154 -33.019 1.00 77.19 86 ALA A N 1
ATOM 711 C CA . ALA A 1 86 ? 28.844 -10.240 -33.106 1.00 77.19 86 ALA A CA 1
ATOM 712 C C . ALA A 1 86 ? 28.543 -11.196 -34.276 1.00 77.19 86 ALA A C 1
ATOM 714 O O . ALA A 1 86 ? 29.462 -11.615 -34.989 1.00 77.19 86 ALA A O 1
ATOM 715 N N . LYS A 1 87 ? 27.261 -11.499 -34.520 1.00 76.25 87 LYS A N 1
ATOM 716 C CA . LYS A 1 87 ? 26.809 -12.306 -35.665 1.00 76.25 87 LYS A CA 1
ATOM 717 C C . LYS A 1 87 ? 27.062 -11.586 -36.995 1.00 76.25 87 LYS A C 1
ATOM 719 O O . LYS A 1 87 ? 27.592 -12.204 -37.922 1.00 76.25 87 LYS A O 1
ATOM 724 N N . LEU A 1 88 ? 26.792 -10.279 -37.074 1.00 74.12 88 LEU A N 1
ATOM 725 C CA . LEU A 1 88 ? 27.059 -9.470 -38.270 1.00 74.12 88 LEU A CA 1
ATOM 726 C C . LEU A 1 88 ? 28.562 -9.385 -38.585 1.00 74.12 88 LEU A C 1
ATOM 728 O O . LEU A 1 88 ? 28.961 -9.570 -39.733 1.00 74.12 88 LEU A O 1
ATOM 732 N N . ALA A 1 89 ? 29.401 -9.174 -37.565 1.00 73.88 89 ALA A N 1
ATOM 733 C CA . ALA A 1 89 ? 30.855 -9.089 -37.710 1.00 73.88 89 ALA A CA 1
ATOM 734 C C . ALA A 1 89 ? 31.501 -10.423 -38.127 1.00 73.88 89 ALA A C 1
ATOM 736 O O . ALA A 1 89 ? 32.489 -10.433 -38.863 1.00 73.88 89 ALA A O 1
ATOM 737 N N . LYS A 1 90 ? 30.952 -11.565 -37.687 1.00 71.12 90 LYS A N 1
ATOM 738 C CA . LYS A 1 90 ? 31.374 -12.882 -38.191 1.00 71.12 90 LYS A CA 1
ATOM 739 C C . LYS A 1 90 ? 30.973 -13.065 -39.654 1.00 71.12 90 LYS A C 1
ATOM 741 O O . LYS A 1 90 ? 31.807 -13.476 -40.452 1.00 71.12 90 LYS A O 1
ATOM 746 N N . LYS A 1 91 ? 29.740 -12.706 -40.027 1.00 71.94 91 LYS A N 1
ATOM 747 C CA . LYS A 1 91 ? 29.232 -12.878 -41.397 1.00 71.94 91 LYS A CA 1
ATOM 748 C C . LYS A 1 91 ? 29.999 -12.028 -42.421 1.00 71.94 91 LYS A C 1
ATOM 750 O O . LYS A 1 91 ? 30.316 -12.521 -43.501 1.00 71.94 91 LYS A O 1
ATOM 755 N N . THR A 1 92 ? 30.379 -10.797 -42.070 1.00 69.38 92 THR A N 1
ATOM 756 C CA . THR A 1 92 ? 31.200 -9.930 -42.936 1.00 69.38 92 THR A CA 1
ATOM 757 C C . THR A 1 92 ? 32.639 -10.421 -43.072 1.00 69.38 92 THR A C 1
ATOM 759 O O . THR A 1 92 ? 33.173 -10.422 -44.181 1.00 69.38 92 THR A O 1
ATOM 762 N N . LYS A 1 93 ? 33.259 -10.919 -41.992 1.00 69.44 93 LYS A 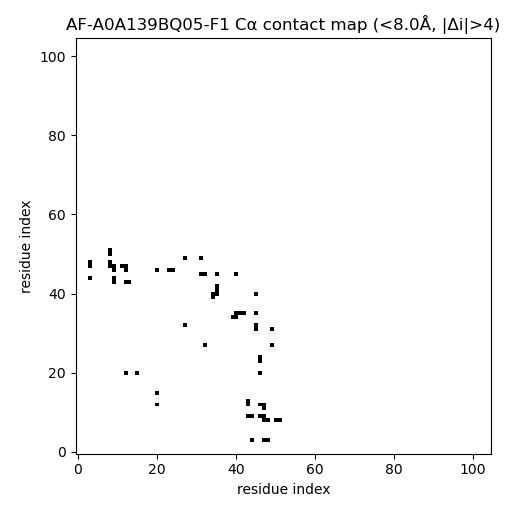N 1
ATOM 763 C CA . LYS A 1 93 ? 34.604 -11.521 -42.053 1.00 69.44 93 LYS A CA 1
ATOM 764 C C . LYS A 1 93 ? 34.642 -12.779 -42.926 1.00 69.44 93 LYS A C 1
ATOM 766 O O . LYS A 1 93 ? 35.593 -12.949 -43.686 1.00 69.44 93 LYS A O 1
ATOM 771 N N . THR A 1 94 ? 33.615 -13.627 -42.870 1.00 68.56 94 THR A N 1
ATOM 772 C CA . THR A 1 94 ? 33.530 -14.828 -43.719 1.00 68.56 94 THR A CA 1
ATOM 773 C C . THR A 1 94 ? 33.294 -14.470 -45.191 1.00 68.56 94 THR A C 1
ATOM 775 O O . THR A 1 94 ? 33.936 -15.043 -46.067 1.00 68.56 94 THR A O 1
ATOM 778 N N . ALA A 1 95 ? 32.458 -13.463 -45.476 1.00 67.31 95 ALA A N 1
ATOM 779 C CA . ALA A 1 95 ? 32.214 -12.987 -46.842 1.00 67.31 95 ALA A CA 1
ATOM 780 C C . ALA A 1 95 ? 33.448 -12.315 -47.482 1.00 67.31 95 ALA A C 1
ATOM 782 O O . ALA A 1 95 ? 33.702 -12.489 -48.673 1.00 67.31 95 ALA A O 1
ATOM 783 N N . LEU A 1 96 ? 34.247 -11.584 -46.696 1.00 62.38 96 LEU A N 1
ATOM 784 C CA . LEU A 1 96 ? 35.510 -10.996 -47.158 1.00 62.38 96 LEU A CA 1
ATOM 785 C C . LEU A 1 96 ? 36.568 -12.069 -47.448 1.00 62.38 96 LEU A C 1
ATOM 787 O O . LEU A 1 96 ? 37.283 -11.963 -48.440 1.00 62.38 96 LEU A O 1
ATOM 791 N N . LYS A 1 97 ? 36.638 -13.132 -46.633 1.00 62.03 97 LYS A N 1
ATOM 792 C CA . LYS A 1 97 ? 37.563 -14.253 -46.865 1.00 62.03 97 LYS A CA 1
ATOM 793 C C . LYS A 1 97 ? 37.230 -15.038 -48.139 1.00 62.03 97 LYS A C 1
ATOM 795 O O . LYS A 1 97 ? 38.149 -15.417 -48.856 1.00 62.03 97 LYS A O 1
ATOM 800 N N . ALA A 1 98 ? 35.945 -15.224 -48.446 1.00 62.59 98 ALA A N 1
ATOM 801 C CA . ALA A 1 98 ? 35.503 -15.886 -49.676 1.00 62.59 98 ALA A CA 1
ATOM 802 C C . ALA A 1 98 ? 35.840 -15.063 -50.936 1.00 62.59 98 ALA A C 1
ATOM 804 O O . ALA A 1 98 ? 36.415 -15.593 -51.881 1.00 62.59 98 ALA A O 1
ATOM 805 N N . LYS A 1 99 ? 35.598 -13.743 -50.917 1.00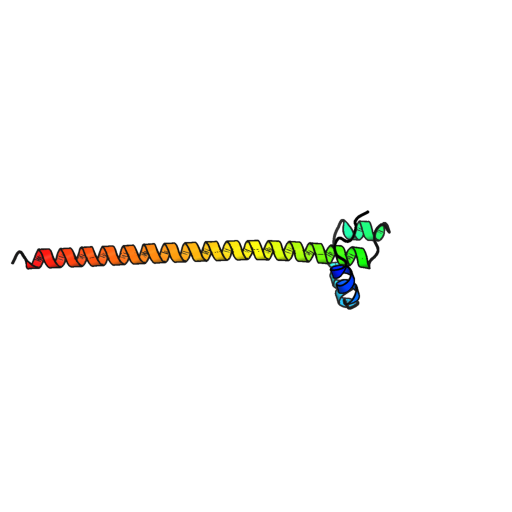 60.16 99 LYS A N 1
ATOM 806 C CA . LYS A 1 99 ? 35.908 -12.861 -52.061 1.00 60.16 99 LYS A CA 1
ATOM 807 C C . LYS A 1 99 ? 37.404 -12.704 -52.356 1.00 60.16 99 LYS A C 1
ATOM 809 O O . LYS A 1 99 ? 37.772 -12.403 -53.487 1.00 60.16 99 LYS A O 1
ATOM 814 N N . VAL A 1 100 ? 38.270 -12.872 -51.356 1.00 59.47 100 VAL A N 1
ATOM 815 C CA . VAL A 1 100 ? 39.733 -12.804 -51.536 1.00 59.47 100 VAL A CA 1
ATOM 816 C C . VAL A 1 100 ? 40.303 -14.118 -52.086 1.00 59.47 100 VAL A C 1
ATOM 818 O O . VAL A 1 100 ? 41.335 -14.089 -52.752 1.00 59.47 100 VAL A O 1
ATOM 821 N N . ALA A 1 101 ? 39.633 -15.253 -51.861 1.00 58.53 101 ALA A N 1
ATOM 822 C CA . ALA A 1 101 ? 40.036 -16.544 -52.420 1.00 58.53 101 ALA A CA 1
ATOM 823 C C . ALA A 1 101 ? 39.703 -16.666 -53.920 1.00 58.53 101 ALA A C 1
ATOM 825 O O . ALA A 1 101 ? 40.500 -17.205 -54.677 1.00 58.53 101 ALA A O 1
ATOM 826 N N . GLU A 1 102 ? 38.582 -16.091 -54.363 1.00 55.88 102 GLU A N 1
ATOM 827 C CA . GLU A 1 102 ? 38.114 -16.163 -55.758 1.00 55.88 102 GLU A CA 1
ATOM 828 C C . GLU A 1 102 ? 38.913 -15.265 -56.725 1.00 55.88 102 GLU A C 1
ATOM 830 O O . GLU A 1 102 ? 38.994 -15.545 -57.911 1.00 55.88 102 GLU A O 1
ATOM 835 N N . LYS A 1 103 ? 39.571 -14.209 -56.224 1.00 57.88 103 LYS A N 1
ATOM 836 C CA . LYS A 1 103 ? 40.439 -13.316 -57.024 1.00 57.88 103 LYS A CA 1
ATOM 837 C C . LYS A 1 103 ? 41.892 -13.794 -57.170 1.00 57.88 103 LYS A C 1
ATOM 839 O O . LYS A 1 103 ? 42.705 -13.075 -57.745 1.00 57.88 103 LYS A O 1
ATOM 844 N N . LYS A 1 104 ? 42.239 -14.948 -56.595 1.00 54.31 104 LYS A N 1
ATOM 845 C CA . LYS A 1 104 ? 43.593 -15.530 -56.624 1.00 54.31 104 LYS A CA 1
ATOM 846 C C . LYS A 1 104 ? 43.689 -16.830 -57.441 1.00 54.31 104 LYS A C 1
ATOM 848 O O . LYS A 1 104 ? 44.744 -17.456 -57.398 1.00 54.31 104 LYS A O 1
ATOM 853 N N . SER A 1 105 ? 42.618 -17.234 -58.133 1.00 47.16 105 SER A N 1
ATOM 854 C CA . SER A 1 105 ? 42.612 -18.339 -59.110 1.00 47.16 105 SER A CA 1
ATOM 855 C C . SER A 1 105 ? 42.606 -17.806 -60.534 1.00 47.16 105 SER A C 1
ATOM 857 O O . SER A 1 105 ? 41.995 -16.733 -60.738 1.00 47.16 105 SER A O 1
#

Secondary structure (DSSP, 8-state):
----S-HHHHHHHHHS-HHHHHHHHHH--STTHHHHHTTSS-HHHHHHHHHHHHHHHHHHHHHHHHHHHHHHHHHHHHHHHHHHHHHHHHHHHHHHHHHHHHTT-

pLDDT: mean 76.63, std 11.94, range [35.56, 93.75]

Foldseek 3Di:
DPPLPDCVLLVVLVVDDPVRLVVLVVVDDDPLVVCVVVVVDPSSSSSSVSVVVVVVVVVVVVVVVVVVVVVVVVVVVVVVVVVVVVVVVVVVVVVVVVVVVVVVD